Protein AF-N1V053-F1 (afdb_monomer_lite)

Sequence (163 aa):
MIRMLKQAFGSTLIEDLKIPFVTSAVDLHSGEEYVMDRGPVWEALAAAMSLPGMFPPIFHGDHLLVDGGVINNVPESLIRQKGADIILSVNVSPLRDEAIVRLLEDRKITGKSFFKNLWEDLKYPPILKIMGRAITLEGREITKLRKDKMDLFINLHIEEFSF

Radius of gyration: 19.36 Å; chains: 1; bounding box: 53×34×52 Å

InterPro domains:
  IPR002641 Patatin-like phospholipase domain [PF01734] (3-76)
  IPR002641 Patatin-like phospholipase domain [PS51635] (1-80)
  IPR016035 Acyl transferase/acyl hydrolase/lysophospholipase [SSF52151] (2-154)
  IPR050301 Neuropathy target esterase [PTHR14226] (3-102)

pLDDT: mean 81.92, std 16.34, range [47.03, 98.5]

Organism: NCBI:txid1085541

Foldseek 3Di:
DLVVLCVVQPFDWQVNDPDQDKAWWAFPVVRDIDIDRTGGPSLRVCQQDQAPPPHAFHDDPPTTTHHPLQPPLPPLVVVVVVPDPAAEAEDPQAPDDVVVVVVVVVVVVDDDDDPVCPVVVVVPCPPSNVSVVVSSVVSVVNCVVCVVVHPHYHYDNCVVPDD

Structure (mmCIF, N/CA/C/O backbone):
data_AF-N1V053-F1
#
_entry.id   AF-N1V053-F1
#
loop_
_atom_site.group_PDB
_atom_site.id
_atom_site.type_symbol
_atom_site.label_atom_id
_atom_site.label_alt_id
_atom_site.label_comp_id
_atom_site.label_asym_id
_atom_site.label_entity_id
_atom_site.label_seq_id
_atom_site.pdbx_PDB_ins_code
_atom_site.Cartn_x
_atom_site.Cartn_y
_atom_site.Cartn_z
_atom_site.occupancy
_atom_site.B_iso_or_equiv
_atom_site.auth_seq_id
_atom_site.auth_comp_id
_atom_site.auth_asym_id
_atom_site.auth_atom_id
_atom_site.pdbx_PDB_model_num
ATOM 1 N N . MET A 1 1 ? 14.224 -0.439 5.727 1.00 91.50 1 MET A N 1
ATOM 2 C CA . MET A 1 1 ? 12.753 -0.303 5.697 1.00 91.50 1 MET A CA 1
ATOM 3 C C . MET A 1 1 ? 12.123 -0.410 7.091 1.00 91.50 1 MET A C 1
ATOM 5 O O . MET A 1 1 ? 11.884 0.634 7.676 1.00 91.50 1 MET A O 1
ATOM 9 N N . ILE A 1 2 ? 11.928 -1.603 7.679 1.00 94.38 2 ILE A N 1
ATOM 10 C CA . ILE A 1 2 ? 11.146 -1.792 8.932 1.00 94.38 2 ILE A CA 1
ATOM 11 C C . ILE A 1 2 ? 11.590 -0.878 10.086 1.00 94.38 2 ILE A C 1
ATOM 13 O O . ILE A 1 2 ? 10.758 -0.253 10.733 1.00 94.38 2 ILE A O 1
ATOM 17 N N . ARG A 1 3 ? 12.902 -0.749 10.331 1.00 96.00 3 ARG A N 1
ATOM 18 C CA . ARG A 1 3 ? 13.427 0.150 11.377 1.00 96.00 3 ARG A CA 1
ATOM 19 C C . ARG A 1 3 ? 12.984 1.606 11.180 1.00 96.00 3 ARG A C 1
ATOM 21 O O . ARG A 1 3 ? 12.658 2.259 12.162 1.00 96.00 3 ARG A O 1
ATOM 28 N N . MET A 1 4 ? 12.965 2.095 9.939 1.00 96.62 4 MET A N 1
ATOM 29 C CA . MET A 1 4 ? 12.529 3.461 9.624 1.00 96.62 4 MET A CA 1
ATOM 30 C C . MET A 1 4 ? 11.027 3.624 9.856 1.00 96.62 4 MET A C 1
ATOM 32 O O . MET A 1 4 ? 10.621 4.594 10.481 1.00 96.62 4 MET A O 1
ATOM 36 N N . LEU A 1 5 ? 10.212 2.651 9.432 1.00 96.81 5 LEU A N 1
ATOM 37 C CA . LEU A 1 5 ? 8.765 2.672 9.670 1.00 96.81 5 LEU A CA 1
ATOM 38 C C . LEU A 1 5 ? 8.445 2.641 11.171 1.00 96.81 5 LEU A C 1
ATOM 40 O O . LEU A 1 5 ? 7.645 3.440 11.646 1.00 96.81 5 LEU A O 1
ATOM 44 N N . LYS A 1 6 ? 9.136 1.799 11.949 1.00 97.06 6 LYS A N 1
ATOM 45 C CA . LYS A 1 6 ? 9.004 1.776 13.415 1.00 97.06 6 LYS A CA 1
ATOM 46 C C . LYS A 1 6 ? 9.425 3.093 14.066 1.00 97.06 6 LYS A C 1
ATOM 48 O O . LYS A 1 6 ? 8.807 3.503 15.037 1.00 97.06 6 LYS A O 1
ATOM 53 N N . GLN A 1 7 ? 10.456 3.763 13.553 1.00 97.75 7 GLN A N 1
ATOM 54 C CA . GLN A 1 7 ? 10.853 5.085 14.050 1.00 97.75 7 GLN A CA 1
ATOM 55 C C . GLN A 1 7 ? 9.830 6.173 13.705 1.00 97.75 7 GLN A C 1
ATOM 57 O O . GLN A 1 7 ? 9.598 7.051 14.528 1.00 97.75 7 GLN A O 1
ATOM 62 N N . ALA A 1 8 ? 9.226 6.116 12.516 1.00 97.38 8 ALA A N 1
ATOM 63 C CA . ALA A 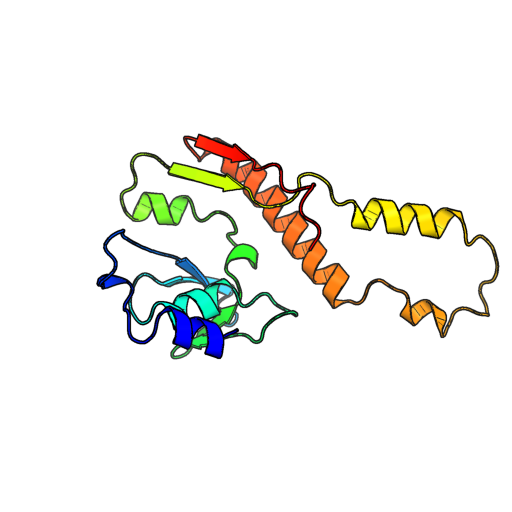1 8 ? 8.259 7.110 12.059 1.00 97.38 8 ALA A CA 1
ATOM 64 C C . ALA A 1 8 ? 6.886 6.965 12.734 1.00 97.38 8 ALA A C 1
ATOM 66 O O . ALA A 1 8 ? 6.277 7.968 13.092 1.00 97.38 8 ALA A O 1
ATOM 67 N N . PHE A 1 9 ? 6.410 5.729 12.915 1.00 96.69 9 PHE A N 1
ATOM 68 C CA . PHE A 1 9 ? 5.045 5.448 13.376 1.00 96.69 9 PHE A CA 1
ATOM 69 C C . PHE A 1 9 ? 4.971 4.834 14.780 1.00 96.69 9 PHE A C 1
ATOM 71 O O . PHE A 1 9 ? 3.895 4.787 15.364 1.00 96.69 9 PHE A O 1
ATOM 78 N N . GLY A 1 10 ? 6.085 4.369 15.354 1.00 95.69 10 GLY A N 1
ATOM 79 C CA . GLY A 1 10 ? 6.127 3.856 16.725 1.00 95.69 10 GLY A CA 1
ATOM 80 C C . GLY A 1 10 ? 5.076 2.778 16.999 1.00 95.69 10 GLY A C 1
ATOM 81 O O . GLY A 1 10 ? 5.035 1.749 16.325 1.00 95.69 10 GLY A O 1
ATOM 82 N N . SER A 1 11 ? 4.239 3.025 18.008 1.00 96.75 11 SER A N 1
ATOM 83 C CA . SER A 1 11 ? 3.121 2.167 18.415 1.00 96.75 11 SER A CA 1
ATOM 84 C C . SER A 1 11 ? 1.762 2.638 17.886 1.0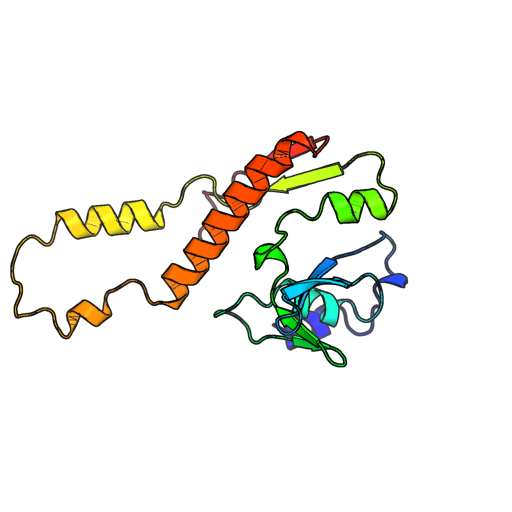0 96.75 11 SER A C 1
ATOM 86 O O . SER A 1 11 ? 0.741 2.176 18.384 1.00 96.75 11 SER A O 1
ATOM 88 N N . THR A 1 12 ? 1.724 3.581 16.939 1.00 98.31 12 THR A N 1
ATOM 89 C CA . THR A 1 12 ? 0.466 4.058 16.355 1.00 98.31 12 THR A CA 1
ATOM 90 C C . THR A 1 12 ? -0.255 2.915 15.650 1.00 98.31 12 THR A C 1
ATOM 92 O O . THR A 1 12 ? 0.339 2.200 14.833 1.00 98.31 12 THR A O 1
ATOM 95 N N . LEU A 1 13 ? -1.541 2.769 15.962 1.00 98.50 13 LEU A N 1
ATOM 96 C CA . LEU A 1 13 ? -2.429 1.799 15.339 1.00 98.50 13 LEU A CA 1
ATOM 97 C C . LEU A 1 13 ? -3.243 2.458 14.222 1.00 98.50 13 LEU A C 1
ATOM 99 O O . LEU A 1 13 ? -3.497 3.662 14.258 1.00 98.50 13 LEU A O 1
ATOM 103 N N . ILE A 1 14 ? -3.637 1.675 13.219 1.00 98.44 14 ILE A N 1
ATOM 104 C CA . ILE A 1 14 ? -4.432 2.151 12.081 1.00 98.44 14 ILE A CA 1
ATOM 105 C C . ILE A 1 14 ? -5.784 2.692 12.555 1.00 98.44 14 ILE A C 1
ATOM 107 O O . ILE A 1 14 ? -6.215 3.753 12.109 1.00 98.44 14 ILE A O 1
ATOM 111 N N . GLU A 1 15 ? -6.427 2.000 13.493 1.00 97.75 15 GLU A N 1
ATOM 112 C CA . GLU A 1 15 ? -7.717 2.385 14.068 1.00 97.75 15 GLU A CA 1
ATOM 113 C C . GLU A 1 15 ? -7.680 3.700 14.864 1.00 97.75 15 GLU A C 1
ATOM 115 O O . GLU A 1 15 ? -8.728 4.313 15.061 1.00 97.75 15 GLU A O 1
ATOM 120 N N . ASP A 1 16 ? -6.493 4.156 15.274 1.00 97.69 16 ASP A N 1
ATOM 121 C CA . ASP A 1 16 ? -6.299 5.408 16.013 1.00 97.69 16 ASP A CA 1
ATOM 122 C C . ASP A 1 16 ? -6.034 6.612 15.086 1.00 97.69 16 ASP A C 1
ATOM 124 O O . ASP A 1 16 ? -5.884 7.751 15.545 1.00 97.69 16 ASP A O 1
ATOM 128 N N . LEU A 1 17 ? -5.937 6.392 13.769 1.00 97.81 17 LEU A N 1
ATOM 129 C CA . LEU A 1 17 ? -5.669 7.458 12.809 1.00 97.81 17 LEU A CA 1
ATOM 130 C C . LEU A 1 17 ? -6.885 8.378 12.640 1.00 97.81 17 LEU A C 1
ATOM 132 O O . LEU A 1 17 ? -8.025 7.946 12.505 1.00 97.81 17 LEU A O 1
ATOM 136 N N . LYS A 1 18 ? -6.620 9.690 12.567 1.00 97.00 18 LYS A N 1
ATOM 137 C CA . LYS A 1 18 ? -7.660 10.715 12.345 1.00 97.00 18 LYS A CA 1
ATOM 138 C C . LYS A 1 18 ? -8.392 10.551 11.014 1.00 97.00 18 LYS A C 1
ATOM 140 O O . LYS A 1 18 ? -9.541 10.961 10.894 1.00 97.00 18 LYS A O 1
ATOM 145 N N . ILE A 1 19 ? -7.690 10.035 10.010 1.00 95.50 19 ILE A N 1
ATOM 146 C CA . ILE A 1 19 ? -8.229 9.746 8.685 1.00 95.50 19 ILE A CA 1
ATOM 147 C C . ILE A 1 19 ? -8.277 8.221 8.571 1.00 95.50 19 ILE A C 1
ATOM 149 O O . ILE A 1 19 ? -7.228 7.602 8.774 1.00 95.50 19 ILE A O 1
ATOM 153 N N . PRO A 1 20 ? -9.440 7.620 8.251 1.00 94.69 20 PRO A N 1
ATOM 154 C CA . PRO A 1 20 ? -9.536 6.186 8.023 1.00 94.69 20 PRO A CA 1
ATOM 155 C C . PRO A 1 20 ? -8.506 5.736 6.992 1.00 94.69 20 PRO A C 1
ATOM 157 O O . PRO A 1 20 ? -8.421 6.292 5.896 1.00 94.69 20 PRO A O 1
ATOM 160 N N . PHE A 1 21 ? -7.718 4.734 7.358 1.00 95.94 21 PHE A N 1
ATOM 161 C CA . PHE A 1 21 ? -6.648 4.209 6.529 1.00 95.94 21 PHE A CA 1
ATOM 162 C C . PHE A 1 21 ? -6.877 2.724 6.286 1.00 95.94 21 PHE A C 1
ATOM 164 O O . PHE A 1 21 ? -7.243 1.973 7.187 1.00 95.94 21 PHE A O 1
ATOM 171 N N . VAL A 1 22 ? -6.644 2.312 5.049 1.00 95.69 22 VAL A N 1
ATOM 172 C CA . VAL A 1 22 ? -6.620 0.915 4.648 1.00 95.69 22 VAL A CA 1
ATOM 173 C C . VAL A 1 22 ? -5.515 0.751 3.621 1.00 95.69 22 VAL A C 1
ATOM 175 O O . VAL A 1 22 ? -5.302 1.617 2.771 1.00 95.69 22 VAL A O 1
ATOM 178 N N . THR A 1 23 ? -4.808 -0.362 3.703 1.00 95.25 23 THR A N 1
ATOM 179 C CA . THR A 1 23 ? -3.849 -0.781 2.688 1.00 95.25 23 THR A CA 1
ATOM 180 C C . THR A 1 23 ? -4.032 -2.265 2.406 1.00 95.25 23 THR A C 1
ATOM 182 O O . THR A 1 23 ? -4.760 -2.952 3.128 1.00 95.25 23 THR A O 1
ATOM 185 N N . SER A 1 24 ? -3.414 -2.758 1.344 1.00 95.06 24 SER A N 1
ATOM 186 C CA . SER A 1 24 ? -3.435 -4.174 1.018 1.00 95.06 24 SER A CA 1
ATOM 187 C C . SER A 1 24 ? -2.056 -4.680 0.623 1.00 95.06 24 SER A C 1
ATOM 189 O O . SE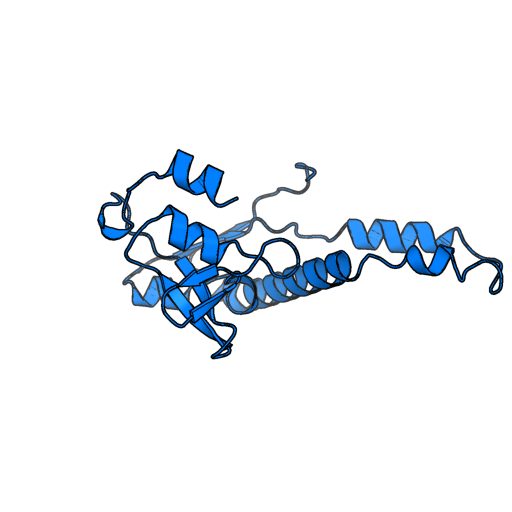R A 1 24 ? -1.180 -3.938 0.176 1.00 95.06 24 SER A O 1
ATOM 191 N N . ALA A 1 25 ? -1.882 -5.972 0.846 1.00 96.44 25 ALA A N 1
ATOM 192 C CA . ALA A 1 25 ? -0.741 -6.771 0.449 1.00 96.44 25 ALA A CA 1
ATOM 193 C C . ALA A 1 25 ? -1.250 -7.999 -0.322 1.00 96.44 25 ALA A C 1
ATOM 195 O O . ALA A 1 25 ? -2.457 -8.195 -0.475 1.00 96.44 25 ALA A O 1
ATOM 196 N N . VAL A 1 26 ? -0.339 -8.844 -0.787 1.00 96.31 26 VAL A N 1
ATOM 197 C CA . VAL A 1 26 ? -0.668 -10.146 -1.378 1.00 96.31 26 VAL A CA 1
ATOM 198 C C . VAL A 1 26 ? -0.104 -11.239 -0.502 1.00 96.31 26 VAL A C 1
ATOM 200 O O . VAL A 1 26 ? 1.092 -11.234 -0.215 1.00 96.31 26 VAL A O 1
ATOM 203 N N . ASP A 1 27 ? -0.944 -12.186 -0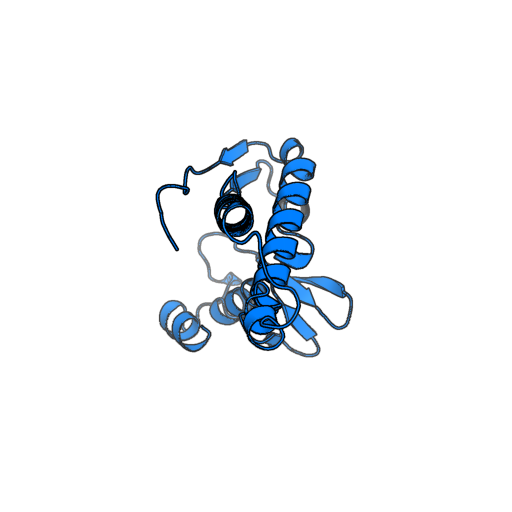.101 1.00 97.19 27 ASP A N 1
ATOM 204 C CA . ASP A 1 27 ? -0.478 -13.388 0.578 1.00 97.19 27 ASP A CA 1
ATOM 205 C C . ASP A 1 27 ? 0.047 -14.392 -0.449 1.00 97.19 27 ASP A C 1
ATOM 207 O O . ASP A 1 27 ? -0.699 -14.926 -1.265 1.00 97.19 27 ASP A O 1
ATOM 211 N N . LEU A 1 28 ? 1.349 -14.670 -0.406 1.00 95.62 28 LEU A N 1
ATOM 212 C CA . LEU A 1 28 ? 2.009 -15.597 -1.323 1.00 95.62 28 LEU A CA 1
ATOM 213 C C . LEU A 1 28 ? 1.545 -17.046 -1.163 1.00 95.62 28 LEU A C 1
ATOM 215 O O . LEU A 1 28 ? 1.759 -17.843 -2.075 1.00 95.62 28 LEU A O 1
ATOM 219 N N . HIS A 1 29 ? 0.955 -17.409 -0.023 1.00 93.50 29 HIS A N 1
ATOM 220 C CA . HIS A 1 29 ? 0.442 -18.760 0.174 1.00 93.50 29 HIS A CA 1
ATOM 221 C C . HIS A 1 29 ? -0.886 -18.975 -0.562 1.00 93.50 29 HIS A C 1
ATOM 223 O O . HIS A 1 29 ? -1.058 -19.984 -1.244 1.00 93.50 29 HIS A O 1
ATOM 229 N N . SER A 1 30 ? -1.822 -18.033 -0.432 1.00 95.31 30 SER A N 1
ATOM 230 C CA . SER A 1 30 ? -3.153 -18.122 -1.046 1.00 95.31 30 SER A CA 1
ATOM 231 C C . SER A 1 30 ? -3.224 -17.516 -2.451 1.00 95.31 30 SER A C 1
ATOM 233 O O . SER A 1 30 ? -4.055 -17.939 -3.248 1.00 95.31 30 SER A O 1
ATOM 235 N N . GLY A 1 31 ? -2.352 -16.556 -2.766 1.00 93.25 31 GLY A N 1
ATOM 236 C CA . GLY A 1 31 ? -2.416 -15.736 -3.978 1.00 93.25 31 GLY A CA 1
ATOM 237 C C . GLY A 1 31 ? -3.454 -14.611 -3.912 1.00 93.25 31 GLY A C 1
ATOM 238 O O . GLY A 1 31 ? -3.672 -13.933 -4.913 1.00 93.25 31 GLY A O 1
ATOM 239 N N . GLU A 1 32 ? -4.089 -14.409 -2.756 1.00 93.88 32 GLU A N 1
ATOM 240 C CA . GLU A 1 32 ? -5.213 -13.490 -2.580 1.00 93.88 32 GLU A CA 1
ATOM 241 C C . GLU A 1 32 ? -4.784 -12.145 -1.972 1.00 93.88 32 GLU A C 1
ATOM 243 O O . GLU A 1 32 ? -3.733 -12.015 -1.332 1.00 93.88 32 GLU A O 1
ATOM 248 N N . GLU A 1 33 ? -5.631 -11.128 -2.158 1.00 94.38 33 GLU A N 1
ATOM 249 C CA . GLU A 1 33 ? -5.454 -9.815 -1.533 1.00 94.38 33 GLU A CA 1
ATOM 250 C C . GLU A 1 33 ? -5.657 -9.909 -0.015 1.00 94.38 33 GLU A C 1
ATOM 252 O O . GLU A 1 33 ? -6.714 -10.317 0.470 1.00 94.38 33 GLU A O 1
ATOM 257 N N . TYR A 1 34 ? -4.652 -9.475 0.743 1.00 96.25 34 TYR A N 1
ATOM 258 C CA . TYR A 1 34 ? -4.710 -9.366 2.195 1.00 96.25 34 TYR A CA 1
ATOM 259 C C . TYR A 1 34 ? -4.930 -7.905 2.592 1.00 96.25 34 TYR A C 1
ATOM 261 O O . TYR A 1 34 ? -4.049 -7.058 2.431 1.00 96.25 34 TYR A O 1
ATOM 269 N N . VAL A 1 35 ? -6.120 -7.596 3.105 1.00 96.00 35 VAL A N 1
ATOM 270 C CA . VAL A 1 35 ? -6.517 -6.238 3.500 1.00 96.00 35 VAL A CA 1
ATOM 271 C C . VAL A 1 35 ? -6.084 -5.951 4.935 1.00 96.00 35 VAL A C 1
ATOM 273 O O . VAL A 1 35 ? -6.392 -6.710 5.850 1.00 96.00 35 VAL A O 1
ATOM 276 N N . MET A 1 36 ? -5.426 -4.812 5.140 1.00 96.62 36 MET A N 1
ATOM 277 C CA . MET A 1 36 ? -4.951 -4.348 6.441 1.00 96.62 36 MET A CA 1
ATOM 278 C C . MET A 1 36 ? -5.590 -3.000 6.781 1.00 96.62 36 MET A C 1
ATOM 280 O O . MET A 1 36 ? -5.258 -1.968 6.194 1.00 96.62 36 MET A O 1
ATOM 284 N N . ASP A 1 37 ? -6.514 -3.010 7.740 1.00 96.25 37 ASP A N 1
ATOM 285 C CA . ASP A 1 37 ? -7.240 -1.828 8.224 1.00 96.25 37 ASP A CA 1
ATOM 286 C C . ASP A 1 37 ? -7.195 -1.658 9.755 1.00 96.25 37 ASP A C 1
ATOM 288 O O . ASP A 1 37 ? -7.869 -0.784 10.301 1.00 96.25 37 ASP A O 1
ATOM 292 N N . ARG A 1 38 ? -6.411 -2.490 10.452 1.00 96.94 38 ARG A N 1
ATOM 293 C CA . ARG A 1 38 ? -6.207 -2.470 11.909 1.00 96.94 38 ARG A CA 1
ATOM 294 C C . ARG A 1 38 ? -4.797 -2.922 12.274 1.00 96.94 38 ARG A C 1
ATOM 296 O O . ARG A 1 38 ? -4.143 -3.619 11.498 1.00 96.94 38 ARG A O 1
ATOM 303 N N . GLY A 1 39 ? -4.359 -2.569 13.479 1.00 97.56 39 GLY A N 1
ATOM 304 C CA . GLY A 1 39 ? -3.053 -2.948 14.015 1.00 97.56 39 GLY A CA 1
ATOM 305 C C . GLY A 1 39 ? -1.957 -1.920 13.718 1.00 97.56 39 GLY A C 1
ATOM 306 O O . GLY A 1 39 ? -2.255 -0.788 13.335 1.00 97.56 39 GLY A O 1
ATOM 307 N N . PRO A 1 40 ? -0.673 -2.261 13.934 1.00 97.94 40 PRO A N 1
ATOM 308 C CA . PRO A 1 40 ? 0.412 -1.288 13.851 1.00 97.94 40 PRO A CA 1
ATOM 309 C C . PRO A 1 40 ? 0.610 -0.736 12.435 1.00 97.94 40 PRO A C 1
ATOM 311 O O . PRO A 1 40 ? 0.861 -1.483 11.489 1.00 97.94 40 PRO A O 1
ATOM 314 N N . VAL A 1 41 ? 0.608 0.594 12.295 1.00 98.19 41 VAL A N 1
ATOM 315 C CA . VAL A 1 41 ? 0.775 1.266 10.989 1.00 98.19 41 VAL A CA 1
ATOM 316 C C . VAL A 1 41 ? 2.083 0.859 10.306 1.00 98.19 41 VAL A C 1
ATOM 318 O O . VAL A 1 41 ? 2.112 0.603 9.103 1.00 98.19 41 VAL A O 1
ATOM 321 N N . TRP A 1 42 ? 3.176 0.760 11.071 1.00 97.62 42 TRP A N 1
ATOM 322 C CA . TRP A 1 42 ? 4.483 0.385 10.523 1.00 97.62 42 TRP A CA 1
ATOM 323 C C . TRP A 1 42 ? 4.482 -1.015 9.901 1.00 97.62 42 TRP A C 1
ATOM 325 O O . TRP A 1 42 ? 5.261 -1.264 8.985 1.00 97.62 42 TRP A O 1
ATOM 335 N N . GLU A 1 43 ? 3.653 -1.923 10.415 1.00 97.19 43 GLU A N 1
ATOM 336 C CA . GLU A 1 43 ? 3.588 -3.311 9.971 1.00 97.19 43 GLU A CA 1
ATOM 337 C C . GLU A 1 43 ? 2.789 -3.417 8.675 1.00 97.19 43 GLU A C 1
ATOM 339 O O . GLU A 1 43 ? 3.271 -4.009 7.711 1.00 97.19 43 GLU A O 1
ATOM 344 N N . ALA A 1 44 ? 1.638 -2.744 8.608 1.00 97.38 44 ALA A N 1
ATOM 345 C CA . ALA A 1 44 ? 0.832 -2.701 7.394 1.00 97.38 44 ALA A CA 1
ATOM 346 C C . ALA A 1 44 ? 1.566 -2.033 6.224 1.00 97.38 44 ALA A C 1
ATOM 348 O O . ALA A 1 44 ? 1.571 -2.559 5.115 1.00 97.38 44 ALA A O 1
ATOM 349 N N . LEU A 1 45 ? 2.268 -0.922 6.477 1.00 97.12 45 LEU A N 1
ATOM 350 C CA . LEU A 1 45 ? 3.104 -0.281 5.459 1.00 97.12 45 LEU A CA 1
ATOM 351 C C . LEU A 1 45 ? 4.288 -1.157 5.041 1.00 97.12 45 LEU A C 1
ATOM 353 O O . LEU A 1 45 ? 4.659 -1.162 3.872 1.00 97.12 45 LEU A O 1
ATOM 357 N N . ALA A 1 46 ? 4.891 -1.900 5.975 1.00 96.75 46 ALA A N 1
ATOM 358 C CA . ALA A 1 46 ? 5.972 -2.816 5.633 1.00 96.75 46 ALA A CA 1
ATOM 359 C C . ALA A 1 46 ? 5.482 -3.918 4.686 1.00 96.75 46 ALA A C 1
ATOM 361 O O . ALA A 1 46 ? 6.171 -4.205 3.715 1.00 96.75 46 ALA A O 1
ATOM 362 N N . ALA A 1 47 ? 4.307 -4.501 4.944 1.00 96.81 47 ALA A N 1
ATOM 363 C CA . ALA A 1 47 ? 3.725 -5.529 4.084 1.00 96.81 47 ALA A CA 1
ATOM 364 C C . ALA A 1 47 ? 3.351 -4.967 2.705 1.00 96.81 47 ALA A C 1
ATOM 366 O O . ALA A 1 47 ? 3.762 -5.514 1.683 1.00 96.81 47 ALA A O 1
ATOM 367 N N . ALA A 1 48 ? 2.653 -3.828 2.676 1.00 95.31 48 ALA A N 1
ATOM 368 C CA . ALA A 1 48 ? 2.185 -3.197 1.446 1.00 95.31 48 ALA A CA 1
ATOM 369 C C . ALA A 1 48 ? 3.314 -2.720 0.518 1.00 95.31 48 ALA A C 1
ATOM 371 O O . ALA A 1 48 ? 3.090 -2.621 -0.680 1.00 95.31 48 ALA A O 1
ATOM 372 N N . MET A 1 49 ? 4.511 -2.439 1.050 1.00 93.50 49 MET A N 1
ATOM 373 C CA . MET A 1 49 ? 5.675 -1.954 0.290 1.00 93.50 49 MET A CA 1
ATOM 374 C C . MET A 1 49 ? 6.752 -3.032 0.061 1.00 93.50 49 MET A C 1
ATOM 376 O O . MET A 1 49 ? 7.854 -2.722 -0.408 1.00 93.50 49 MET A O 1
ATOM 380 N N . SER A 1 50 ? 6.489 -4.293 0.428 1.00 94.56 50 SER A N 1
ATOM 381 C CA . SER A 1 50 ? 7.453 -5.396 0.314 1.00 94.56 50 SER A CA 1
ATOM 382 C C . SER A 1 50 ? 7.530 -5.943 -1.116 1.00 94.56 50 SER A C 1
ATOM 384 O O . SER A 1 50 ? 7.125 -7.071 -1.402 1.00 94.56 50 SER A O 1
ATOM 386 N N . LEU A 1 51 ? 8.042 -5.120 -2.036 1.00 89.88 51 LEU A N 1
ATOM 387 C CA . LEU A 1 51 ? 8.117 -5.447 -3.458 1.00 89.88 51 LEU A CA 1
ATOM 388 C C . LEU A 1 51 ? 9.047 -6.654 -3.711 1.00 89.88 51 LEU A C 1
ATOM 390 O O . LEU A 1 51 ? 10.227 -6.602 -3.324 1.00 89.88 51 LEU A O 1
ATOM 394 N N . PRO A 1 52 ? 8.570 -7.717 -4.395 1.00 87.31 52 PRO A N 1
ATOM 395 C CA . PRO A 1 52 ? 9.372 -8.903 -4.674 1.00 87.31 52 PRO A CA 1
ATOM 396 C C . PRO A 1 52 ? 10.698 -8.578 -5.368 1.00 87.31 52 PRO A C 1
ATOM 398 O O . PRO A 1 52 ? 10.752 -7.861 -6.366 1.00 87.31 52 PRO A O 1
ATOM 401 N N . GLY A 1 53 ? 11.789 -9.123 -4.830 1.00 82.31 53 GLY A N 1
ATOM 402 C CA . GLY A 1 53 ? 13.144 -8.902 -5.343 1.00 82.31 53 GLY A CA 1
ATOM 403 C C . GLY A 1 53 ? 13.825 -7.617 -4.854 1.00 82.31 53 GLY A C 1
ATOM 404 O O . GLY A 1 53 ? 15.039 -7.500 -5.013 1.00 82.31 53 GLY A O 1
ATOM 405 N N . MET A 1 54 ? 13.095 -6.690 -4.221 1.00 84.06 54 MET A N 1
ATOM 406 C CA . MET A 1 54 ? 13.665 -5.492 -3.587 1.00 84.06 54 MET A CA 1
ATOM 407 C C . MET A 1 54 ? 13.659 -5.567 -2.061 1.00 84.06 54 MET A C 1
ATOM 409 O O . MET A 1 54 ? 14.652 -5.216 -1.421 1.00 84.06 54 MET A O 1
ATOM 413 N N . PHE A 1 55 ? 12.561 -6.040 -1.476 1.00 89.12 55 PHE A N 1
ATOM 414 C CA . PHE A 1 55 ? 12.404 -6.171 -0.032 1.00 89.12 55 PHE A CA 1
ATOM 415 C C . PHE A 1 55 ? 11.974 -7.596 0.335 1.00 89.12 55 PHE A C 1
ATOM 417 O O . PHE A 1 55 ? 11.338 -8.274 -0.474 1.00 89.12 55 PHE A O 1
ATOM 424 N N . PRO A 1 56 ? 12.344 -8.089 1.532 1.00 91.81 56 PRO A N 1
ATOM 425 C CA . PRO A 1 56 ? 11.877 -9.389 1.992 1.00 91.81 56 PRO A CA 1
ATOM 426 C C . PRO A 1 56 ? 10.354 -9.367 2.215 1.00 91.81 56 PRO A C 1
ATOM 428 O O . PRO A 1 56 ? 9.819 -8.321 2.603 1.00 91.81 56 PRO A O 1
ATOM 431 N N . PRO A 1 57 ? 9.660 -10.502 2.024 1.00 94.44 57 PRO A N 1
ATOM 432 C CA . PRO A 1 57 ? 8.256 -10.618 2.400 1.00 94.44 57 PRO A CA 1
ATOM 433 C C . PRO A 1 57 ? 8.074 -10.425 3.913 1.00 94.44 57 PRO A C 1
ATOM 435 O O . PRO A 1 57 ? 9.001 -10.649 4.701 1.00 94.44 57 PRO A O 1
ATOM 438 N N . ILE A 1 58 ? 6.876 -10.011 4.321 1.00 96.56 58 ILE A N 1
ATOM 439 C CA . ILE A 1 58 ? 6.505 -9.805 5.723 1.00 96.56 58 ILE A CA 1
ATOM 440 C C . ILE A 1 58 ? 5.684 -10.990 6.214 1.00 96.56 58 ILE A C 1
ATOM 442 O O . ILE A 1 58 ? 4.660 -11.329 5.633 1.00 96.56 58 ILE A O 1
ATOM 446 N N . PHE A 1 59 ? 6.119 -11.599 7.313 1.00 95.94 59 PHE A N 1
ATOM 447 C CA . PHE A 1 59 ? 5.295 -12.556 8.043 1.00 95.94 59 PHE A CA 1
ATOM 448 C C . PHE A 1 59 ? 4.288 -11.804 8.906 1.00 95.94 59 PHE A C 1
ATOM 450 O O . PHE A 1 59 ? 4.684 -10.939 9.689 1.00 95.94 59 PHE A O 1
ATOM 457 N N . HIS A 1 60 ? 3.014 -12.159 8.784 1.00 94.75 60 HIS A N 1
ATOM 458 C CA . HIS A 1 60 ? 1.942 -11.610 9.605 1.00 94.75 60 HIS A CA 1
ATOM 459 C C . HIS A 1 60 ? 0.954 -12.725 9.960 1.00 94.75 60 HIS A C 1
ATOM 461 O O . HIS A 1 60 ? 0.200 -13.193 9.109 1.00 94.75 60 HIS A O 1
ATOM 467 N N . GLY A 1 61 ? 0.995 -13.193 11.212 1.00 91.06 61 GLY A N 1
ATOM 468 C CA . GLY A 1 61 ? 0.302 -14.423 11.604 1.00 91.06 61 GLY A CA 1
ATOM 469 C C . GLY A 1 61 ? 0.796 -15.616 10.781 1.00 91.06 61 GLY A C 1
ATOM 470 O O . GLY A 1 61 ? 2.001 -15.859 10.716 1.00 91.06 61 GLY A O 1
ATOM 471 N N . ASP A 1 62 ? -0.134 -16.307 10.121 1.00 94.19 62 ASP A N 1
ATOM 472 C CA . ASP A 1 62 ? 0.141 -17.450 9.239 1.00 94.19 62 ASP A CA 1
ATOM 473 C C . ASP A 1 62 ? 0.333 -17.048 7.761 1.00 94.19 62 ASP A C 1
ATOM 475 O O . ASP A 1 62 ? 0.429 -17.910 6.888 1.00 94.19 62 ASP A O 1
ATOM 479 N N . HIS A 1 63 ? 0.399 -15.745 7.465 1.00 97.06 63 HIS A N 1
ATOM 480 C CA . HIS A 1 63 ? 0.508 -15.223 6.102 1.00 97.06 63 HIS A CA 1
ATOM 481 C C . HIS A 1 63 ? 1.932 -14.790 5.754 1.00 97.06 63 HIS A C 1
ATOM 483 O O . HIS A 1 63 ? 2.674 -14.269 6.598 1.00 97.06 63 HIS A O 1
ATOM 489 N N . LEU A 1 64 ? 2.287 -14.951 4.477 1.00 97.31 64 LEU A N 1
ATOM 490 C CA . LEU A 1 64 ? 3.546 -14.473 3.910 1.00 97.31 64 LEU A CA 1
ATOM 491 C C . LEU A 1 64 ? 3.255 -13.386 2.874 1.00 97.31 64 LEU A C 1
ATOM 493 O O . LEU A 1 64 ? 2.917 -13.681 1.732 1.00 97.31 64 LEU A O 1
ATOM 497 N N . LEU A 1 65 ? 3.392 -12.128 3.280 1.00 97.75 65 LEU A N 1
ATOM 498 C CA . LEU A 1 65 ? 2.885 -10.976 2.543 1.00 97.75 65 LEU A CA 1
ATOM 499 C C . LEU A 1 65 ? 3.953 -10.297 1.674 1.00 97.75 65 LEU A C 1
ATOM 501 O O . LEU A 1 65 ? 5.093 -10.099 2.106 1.00 97.75 65 LEU A O 1
ATOM 505 N N . VAL A 1 66 ? 3.561 -9.879 0.471 1.00 96.38 66 VAL A N 1
ATOM 506 C CA . VAL A 1 66 ? 4.324 -8.993 -0.429 1.00 96.38 66 VAL A CA 1
ATOM 507 C C . VAL A 1 66 ? 3.475 -7.806 -0.885 1.00 96.38 66 VAL A C 1
ATOM 509 O O . VAL A 1 66 ? 2.281 -7.748 -0.610 1.00 96.38 66 VAL A O 1
ATOM 512 N N . ASP A 1 67 ? 4.097 -6.868 -1.595 1.00 94.50 67 ASP A N 1
ATOM 513 C CA . ASP A 1 67 ? 3.461 -5.656 -2.124 1.00 94.50 67 ASP A CA 1
ATOM 514 C C . ASP A 1 67 ? 2.141 -5.930 -2.874 1.00 94.50 67 ASP A C 1
ATOM 516 O O . ASP A 1 67 ? 2.076 -6.782 -3.764 1.00 94.50 67 ASP A O 1
ATOM 520 N N . GLY A 1 68 ? 1.091 -5.182 -2.513 1.00 91.00 68 GLY A N 1
ATOM 521 C CA . GLY A 1 68 ? -0.258 -5.297 -3.083 1.00 91.00 68 GLY A CA 1
ATOM 522 C C . GLY A 1 68 ? -0.331 -4.961 -4.576 1.00 91.00 68 GLY A C 1
ATOM 523 O O . GLY A 1 68 ? -1.188 -5.478 -5.296 1.00 91.00 68 GLY A O 1
ATOM 524 N N . GLY A 1 69 ? 0.603 -4.148 -5.071 1.00 87.06 69 GLY A N 1
ATOM 525 C CA . GLY A 1 69 ? 0.713 -3.728 -6.464 1.00 87.06 69 GLY A CA 1
ATOM 526 C C . GLY A 1 69 ? 0.972 -4.865 -7.447 1.00 87.06 69 GLY A C 1
ATOM 527 O O . GLY A 1 69 ? 0.719 -4.692 -8.638 1.00 87.06 69 GLY A O 1
ATOM 528 N N . VAL A 1 70 ? 1.390 -6.036 -6.954 1.00 84.69 70 VAL A N 1
ATOM 529 C CA . VAL A 1 70 ? 1.549 -7.254 -7.760 1.00 84.69 70 VAL A CA 1
ATOM 530 C C . VAL A 1 70 ? 0.210 -7.742 -8.329 1.00 84.69 70 VAL A C 1
ATOM 532 O O . VAL A 1 70 ? 0.194 -8.258 -9.438 1.00 84.69 70 VAL A O 1
ATOM 535 N N . ILE A 1 71 ? -0.911 -7.558 -7.618 1.00 84.31 71 ILE A N 1
ATOM 536 C CA . ILE A 1 71 ? -2.247 -7.979 -8.097 1.00 84.31 71 ILE A CA 1
ATOM 537 C C . ILE A 1 71 ? -3.246 -6.819 -8.196 1.00 84.31 71 ILE A C 1
ATOM 539 O O . ILE A 1 71 ? -4.150 -6.833 -9.034 1.00 84.31 71 ILE A O 1
ATOM 543 N N . ASN A 1 72 ? -3.118 -5.808 -7.332 1.00 83.19 72 ASN A N 1
ATOM 544 C CA . ASN A 1 72 ? -4.105 -4.748 -7.170 1.00 83.19 72 ASN A CA 1
ATOM 545 C C . ASN A 1 72 ? -3.449 -3.395 -6.866 1.00 83.19 72 ASN A C 1
A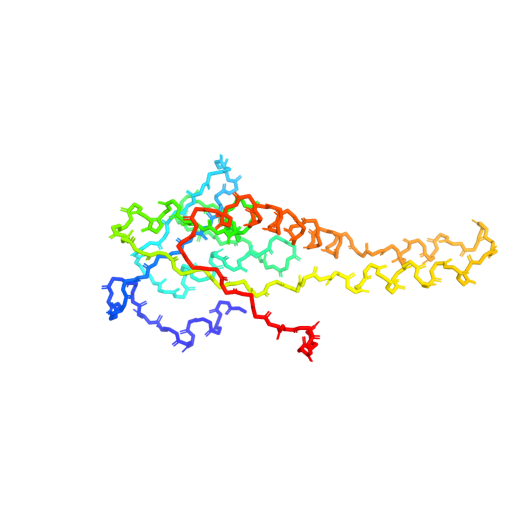TOM 547 O O . ASN A 1 72 ? -3.618 -2.812 -5.800 1.00 83.19 72 ASN A O 1
ATOM 551 N N . ASN A 1 73 ? -2.738 -2.852 -7.856 1.00 81.69 73 ASN A N 1
ATOM 552 C CA . ASN A 1 73 ? -2.060 -1.554 -7.750 1.00 81.69 73 ASN A CA 1
ATOM 553 C C . ASN A 1 73 ? -3.004 -0.350 -7.538 1.00 81.69 73 ASN A C 1
ATOM 555 O O . ASN A 1 73 ? -2.559 0.728 -7.156 1.00 81.69 73 ASN A O 1
ATOM 559 N N . VAL A 1 74 ? -4.309 -0.512 -7.793 1.00 84.12 74 VAL A N 1
ATOM 560 C CA . VAL A 1 74 ? -5.330 0.516 -7.534 1.00 84.12 74 VAL A CA 1
ATOM 561 C C . VAL A 1 74 ? -6.553 -0.143 -6.881 1.00 84.12 74 VAL A C 1
ATOM 563 O O . VAL A 1 74 ? -7.456 -0.607 -7.598 1.00 84.12 74 VAL A O 1
ATOM 566 N N . PRO A 1 75 ? -6.614 -0.186 -5.536 1.00 85.94 75 PRO A N 1
ATOM 567 C CA . PRO A 1 75 ? -7.614 -0.947 -4.791 1.00 85.94 75 PRO A CA 1
ATOM 568 C C . PRO A 1 75 ? -8.967 -0.218 -4.690 1.00 85.94 75 PRO A C 1
ATOM 570 O O . PRO A 1 75 ? -9.550 -0.083 -3.622 1.00 85.94 75 PRO A O 1
ATOM 573 N N . GLU A 1 76 ? -9.505 0.253 -5.814 1.00 89.69 76 GLU A N 1
ATOM 574 C CA . GLU A 1 76 ? -10.772 1.002 -5.874 1.00 89.69 76 GLU A CA 1
ATOM 575 C C . GLU A 1 76 ? -11.947 0.259 -5.252 1.00 89.69 76 GLU A C 1
ATOM 577 O O . GLU A 1 76 ? -12.664 0.830 -4.433 1.00 89.69 76 GLU A O 1
ATOM 582 N N . SER A 1 77 ? -12.097 -1.026 -5.565 1.00 88.88 77 SER A N 1
ATOM 583 C CA . SER A 1 77 ? -13.166 -1.858 -5.019 1.00 88.88 77 SER A CA 1
ATOM 584 C C . SER A 1 77 ? -13.116 -1.934 -3.495 1.00 88.88 77 SER A C 1
ATOM 586 O O . SER A 1 77 ? -14.158 -1.898 -2.846 1.00 88.88 77 SER A O 1
ATOM 588 N N . LEU A 1 78 ? -11.914 -1.994 -2.917 1.00 91.19 78 LEU A N 1
ATOM 589 C CA . LEU A 1 78 ? -11.713 -1.983 -1.471 1.00 91.19 78 LEU A CA 1
ATOM 590 C C . LEU A 1 78 ? -12.142 -0.638 -0.874 1.00 91.19 78 LEU A C 1
ATOM 592 O O . LEU A 1 78 ? -12.879 -0.609 0.108 1.00 91.19 78 LEU A O 1
ATOM 596 N N . ILE A 1 79 ? -11.744 0.475 -1.495 1.00 92.38 79 ILE A N 1
ATOM 597 C CA . ILE A 1 79 ? -12.125 1.819 -1.041 1.00 92.38 79 ILE A CA 1
ATOM 598 C C . ILE A 1 79 ? -13.646 2.031 -1.136 1.00 92.38 79 ILE A C 1
ATOM 600 O O . ILE A 1 79 ? -14.251 2.534 -0.187 1.00 92.38 79 ILE A O 1
ATOM 604 N N . ARG A 1 80 ? -14.299 1.572 -2.215 1.00 92.06 80 ARG A N 1
ATOM 605 C CA . ARG A 1 80 ? -15.770 1.568 -2.330 1.00 92.06 80 ARG A CA 1
ATOM 606 C C . ARG A 1 80 ? -16.428 0.757 -1.223 1.00 92.06 80 ARG A C 1
ATOM 608 O O . ARG A 1 80 ? -17.367 1.237 -0.597 1.00 92.06 80 ARG A O 1
ATOM 615 N N . GLN A 1 81 ? -15.930 -0.449 -0.948 1.00 92.12 81 GLN A N 1
ATOM 616 C CA . GLN A 1 81 ? -16.460 -1.307 0.117 1.00 92.12 81 GLN A CA 1
ATOM 617 C C . GLN A 1 81 ? -16.319 -0.679 1.510 1.00 92.12 81 GLN A C 1
ATOM 619 O O . GLN A 1 81 ? -17.138 -0.951 2.385 1.00 92.12 81 GLN A O 1
ATOM 624 N N . LYS A 1 82 ? -15.326 0.195 1.718 1.00 91.56 82 LYS A N 1
ATOM 625 C CA . LYS A 1 82 ? -15.178 0.995 2.946 1.00 91.56 82 LYS A CA 1
ATOM 626 C C . LYS A 1 82 ? -16.141 2.191 3.027 1.00 91.56 82 LYS A C 1
ATOM 628 O O . LYS A 1 82 ? -16.105 2.913 4.019 1.00 91.56 82 LYS A O 1
ATOM 633 N N . GLY A 1 83 ? -17.020 2.372 2.039 1.00 92.62 83 GLY A N 1
ATOM 634 C CA . GLY A 1 83 ? -18.097 3.364 2.055 1.00 92.62 83 GLY A CA 1
ATOM 635 C C . GLY A 1 83 ? -17.767 4.679 1.351 1.00 92.62 83 GLY A C 1
ATOM 636 O O . GLY A 1 83 ? -18.415 5.682 1.624 1.00 92.62 83 GLY A O 1
ATOM 637 N N . ALA A 1 84 ? -16.758 4.709 0.476 1.00 93.69 84 ALA A N 1
ATOM 638 C CA . ALA A 1 84 ? -16.430 5.919 -0.272 1.00 93.69 84 ALA A CA 1
ATOM 639 C C . ALA A 1 84 ? -17.432 6.190 -1.413 1.00 93.69 84 ALA A C 1
ATOM 641 O O . ALA A 1 84 ? -17.536 5.408 -2.365 1.00 93.69 84 ALA A O 1
ATOM 642 N N . ASP A 1 85 ? -18.094 7.348 -1.364 1.00 93.88 85 ASP A N 1
ATOM 643 C CA . ASP A 1 85 ? -18.966 7.843 -2.441 1.00 93.88 85 ASP A CA 1
ATOM 644 C C . ASP A 1 85 ? -18.181 8.423 -3.624 1.00 93.88 85 ASP A C 1
ATOM 646 O O . ASP A 1 85 ? -18.638 8.362 -4.764 1.00 93.88 85 ASP A O 1
ATOM 650 N N . ILE A 1 86 ? -16.985 8.962 -3.366 1.00 94.38 86 ILE A N 1
ATOM 651 C CA . ILE A 1 86 ? -16.105 9.563 -4.373 1.00 94.38 86 ILE A CA 1
ATOM 652 C C . ILE A 1 86 ? -14.687 9.023 -4.185 1.00 94.38 86 ILE A C 1
ATOM 654 O O . ILE A 1 86 ? -14.151 9.046 -3.076 1.00 94.38 86 ILE A O 1
ATOM 658 N N . ILE A 1 87 ? -14.066 8.573 -5.274 1.00 93.81 87 ILE A N 1
ATOM 659 C CA . ILE A 1 87 ? -12.702 8.047 -5.307 1.00 93.81 87 ILE A CA 1
ATOM 660 C C . ILE A 1 87 ? -11.805 8.943 -6.156 1.00 93.81 87 ILE A C 1
ATOM 662 O O . ILE A 1 87 ? -11.983 9.094 -7.367 1.00 93.81 87 ILE A O 1
ATOM 666 N N . LEU A 1 88 ? -10.788 9.489 -5.488 1.00 93.56 88 LEU A N 1
ATOM 667 C CA . LEU A 1 88 ? -9.668 10.195 -6.092 1.00 93.56 88 LEU A CA 1
ATOM 668 C C . LEU A 1 88 ? -8.450 9.272 -6.154 1.00 93.56 88 LEU A C 1
ATOM 670 O O . LEU A 1 88 ? -7.894 8.904 -5.121 1.00 93.56 88 LEU A O 1
ATOM 674 N N . SER A 1 89 ? -8.005 8.948 -7.363 1.00 91.62 89 SER A N 1
ATOM 675 C CA . SER A 1 89 ? -6.786 8.175 -7.600 1.00 91.62 89 SER A CA 1
ATOM 676 C C . SER A 1 89 ? -5.644 9.086 -8.042 1.00 91.62 89 SER A C 1
ATOM 678 O O . SER A 1 89 ? -5.825 9.951 -8.902 1.00 91.62 89 SER A O 1
ATOM 680 N N . VAL A 1 90 ? -4.450 8.858 -7.496 1.00 91.00 90 VAL A N 1
ATOM 681 C CA . VAL A 1 90 ? -3.229 9.598 -7.840 1.00 91.00 90 VAL A CA 1
ATOM 682 C C . VAL A 1 90 ? -2.209 8.628 -8.422 1.00 91.00 90 VAL A C 1
ATOM 684 O O . VAL A 1 90 ? -1.714 7.742 -7.732 1.00 91.00 90 VAL A O 1
ATOM 687 N N . ASN A 1 91 ? -1.889 8.798 -9.701 1.00 86.12 91 ASN A N 1
ATOM 688 C CA . ASN A 1 91 ? -0.854 8.029 -10.372 1.00 86.12 91 ASN A CA 1
ATOM 689 C C . ASN A 1 91 ? 0.510 8.715 -10.223 1.00 86.12 91 ASN A C 1
ATOM 691 O O . ASN A 1 91 ? 0.701 9.843 -10.683 1.00 86.12 91 ASN A O 1
ATOM 695 N N . VAL A 1 92 ? 1.446 7.979 -9.624 1.00 85.75 92 VAL A N 1
ATOM 696 C CA . VAL A 1 92 ? 2.867 8.327 -9.454 1.00 85.75 92 VAL A CA 1
ATOM 697 C C . VAL A 1 92 ? 3.782 7.328 -10.167 1.00 85.75 92 VAL A C 1
ATOM 699 O O . VAL A 1 92 ? 4.914 7.103 -9.759 1.00 85.75 92 VAL A O 1
ATOM 702 N N . SER A 1 93 ? 3.292 6.679 -11.222 1.00 77.56 93 SER A N 1
ATOM 703 C CA . SER A 1 93 ? 4.132 5.904 -12.134 1.00 77.56 93 SER A CA 1
ATOM 704 C C . SER A 1 93 ? 4.455 6.750 -13.366 1.00 77.56 93 SER A C 1
ATOM 706 O O . SER A 1 93 ? 3.529 7.342 -13.932 1.00 77.56 93 SER A O 1
ATOM 708 N N . PRO A 1 94 ? 5.720 6.783 -13.837 1.00 69.44 94 PRO A N 1
ATOM 709 C CA . PRO A 1 94 ? 6.075 7.560 -15.022 1.00 69.44 94 PRO A CA 1
ATOM 710 C C . PRO A 1 94 ? 5.250 7.087 -16.224 1.00 69.44 94 PRO A C 1
ATOM 712 O O . PRO A 1 94 ? 4.910 5.905 -16.300 1.00 69.44 94 PRO A O 1
ATOM 715 N N . LEU A 1 95 ? 4.912 7.964 -17.172 1.00 63.09 95 LEU A N 1
ATOM 716 C CA . LEU A 1 95 ? 4.088 7.571 -18.328 1.00 63.09 95 LEU A CA 1
ATOM 717 C C . LEU A 1 95 ? 4.898 6.862 -19.430 1.00 63.09 95 LEU A C 1
ATOM 719 O O . LEU A 1 95 ? 4.338 6.123 -20.243 1.00 63.09 95 LEU A O 1
ATOM 723 N N . ARG A 1 96 ? 6.225 7.048 -19.444 1.00 61.84 96 ARG A N 1
ATOM 724 C CA . ARG A 1 96 ? 7.176 6.399 -20.363 1.00 61.84 96 ARG A CA 1
ATOM 725 C C . ARG A 1 96 ? 8.290 5.697 -19.589 1.00 61.84 96 ARG A C 1
ATOM 727 O O . ARG A 1 96 ? 8.729 6.168 -18.549 1.00 61.84 96 ARG A O 1
ATOM 734 N N . ASP A 1 97 ? 8.742 4.551 -20.097 1.00 61.34 97 ASP A N 1
ATOM 735 C CA . ASP A 1 97 ? 9.925 3.849 -19.581 1.00 61.34 97 ASP A CA 1
ATOM 736 C C . ASP A 1 97 ? 11.162 4.269 -20.393 1.00 61.34 97 ASP A C 1
ATOM 738 O O . ASP A 1 97 ? 11.520 3.641 -21.394 1.00 61.34 97 ASP A O 1
ATOM 742 N N . GLU A 1 98 ? 11.814 5.361 -19.984 1.00 58.25 98 GLU A N 1
ATOM 743 C CA . GLU A 1 98 ? 13.055 5.829 -20.622 1.00 58.25 98 GLU A CA 1
ATOM 744 C C . GLU A 1 98 ? 14.198 4.815 -20.515 1.00 58.25 98 GLU A C 1
ATOM 746 O O . GLU A 1 98 ? 15.133 4.815 -21.316 1.00 58.25 98 GLU A O 1
ATOM 751 N N . ALA A 1 99 ? 14.140 3.910 -19.541 1.00 55.62 99 ALA A N 1
ATOM 752 C CA . ALA A 1 99 ? 15.212 2.968 -19.310 1.00 55.62 99 ALA A CA 1
ATOM 753 C C . ALA A 1 99 ? 15.212 1.826 -20.350 1.00 55.62 99 ALA A C 1
ATOM 755 O O . ALA A 1 99 ? 16.233 1.151 -20.495 1.00 55.62 99 ALA A O 1
ATOM 756 N N . ILE A 1 100 ? 14.108 1.585 -21.072 1.00 55.22 100 ILE A N 1
ATOM 757 C CA . ILE A 1 100 ? 14.082 0.746 -22.287 1.00 55.22 100 ILE A CA 1
ATOM 758 C C . ILE A 1 100 ? 14.625 1.515 -23.492 1.00 55.22 100 ILE A C 1
ATOM 760 O O . ILE A 1 100 ? 15.392 0.942 -24.264 1.00 55.22 100 ILE A O 1
ATOM 764 N N . VAL A 1 101 ? 14.289 2.804 -23.624 1.00 57.75 101 VAL A N 1
ATOM 765 C CA . VAL A 1 101 ? 14.811 3.671 -24.695 1.00 57.75 101 VAL A CA 1
ATOM 766 C C . VAL A 1 101 ? 16.341 3.666 -24.671 1.00 57.75 101 VAL A C 1
ATOM 768 O O . VAL A 1 101 ? 16.954 3.314 -25.674 1.00 57.75 101 VAL A O 1
ATOM 771 N N . ARG A 1 102 ? 16.949 3.869 -23.494 1.00 57.88 102 ARG A N 1
ATOM 772 C CA . ARG A 1 102 ? 18.413 3.836 -23.319 1.00 57.88 102 ARG A CA 1
ATOM 773 C C . ARG A 1 102 ? 19.043 2.474 -23.644 1.00 57.88 102 ARG A C 1
ATOM 775 O O . ARG A 1 102 ? 20.070 2.414 -24.305 1.00 57.88 102 ARG A O 1
ATOM 782 N N . LEU A 1 103 ? 18.413 1.363 -23.244 1.00 58.91 103 LEU A N 1
ATOM 783 C CA . LEU A 1 103 ? 18.916 0.012 -23.556 1.00 58.91 103 LEU A CA 1
ATOM 784 C C . LEU A 1 103 ? 18.839 -0.321 -25.055 1.00 58.91 103 LEU A C 1
ATOM 786 O O . LEU A 1 103 ? 19.706 -1.015 -25.585 1.00 58.91 103 LEU A O 1
ATOM 790 N N . LEU A 1 104 ? 17.788 0.137 -25.739 1.00 58.53 104 LEU A N 1
ATOM 791 C CA . LEU A 1 104 ? 17.635 -0.037 -27.185 1.00 58.53 104 LEU A CA 1
ATOM 792 C C . LEU A 1 104 ? 18.597 0.867 -27.971 1.00 58.53 104 LEU A C 1
ATOM 794 O O . LEU A 1 104 ? 19.080 0.457 -29.028 1.00 58.53 104 LEU A O 1
ATOM 798 N N . GLU A 1 105 ? 18.885 2.066 -27.460 1.00 59.78 105 GLU A N 1
ATOM 799 C CA . GLU A 1 105 ? 19.890 2.987 -28.001 1.00 59.78 105 GLU A CA 1
ATOM 800 C C . GLU A 1 105 ? 21.308 2.415 -27.877 1.00 59.78 105 GLU A C 1
ATOM 802 O O . GLU A 1 105 ? 22.004 2.328 -28.891 1.00 59.78 105 GLU A O 1
ATOM 807 N N . ASP A 1 106 ? 21.692 1.909 -26.700 1.00 56.19 106 ASP A N 1
ATOM 808 C CA . ASP A 1 106 ? 22.997 1.268 -26.470 1.00 56.19 106 ASP A CA 1
ATOM 809 C C . ASP A 1 106 ? 23.225 0.074 -27.414 1.00 56.19 106 ASP A C 1
ATOM 811 O O . ASP A 1 106 ? 24.314 -0.113 -27.966 1.00 56.19 106 ASP A O 1
ATOM 815 N N . ARG A 1 107 ? 22.178 -0.719 -27.686 1.00 52.25 107 ARG A N 1
ATOM 816 C CA . ARG A 1 107 ? 22.267 -1.903 -28.556 1.00 52.25 107 ARG A CA 1
ATOM 817 C C . ARG A 1 107 ? 22.524 -1.566 -30.028 1.00 52.25 107 ARG A C 1
ATOM 819 O O . ARG A 1 107 ? 23.121 -2.378 -30.734 1.00 52.25 107 ARG A O 1
ATOM 826 N N . LYS A 1 108 ? 22.111 -0.390 -30.517 1.00 51.47 108 LYS A N 1
ATOM 827 C CA . LYS A 1 108 ? 22.395 0.027 -31.906 1.00 51.47 108 LYS A CA 1
ATOM 828 C C . LYS A 1 108 ? 23.886 0.299 -32.148 1.00 51.47 108 LYS A C 1
ATOM 830 O O . LYS A 1 108 ? 24.307 0.325 -33.301 1.00 51.47 108 LYS A O 1
ATOM 835 N N . ILE A 1 109 ? 24.683 0.457 -31.088 1.00 52.50 109 ILE A N 1
ATOM 836 C CA . ILE A 1 109 ? 26.108 0.807 -31.165 1.00 52.50 109 ILE A CA 1
ATOM 837 C C . ILE A 1 109 ? 27.007 -0.450 -31.212 1.00 52.50 109 ILE A C 1
ATOM 839 O O . ILE A 1 109 ? 28.101 -0.410 -31.776 1.00 52.50 109 ILE A O 1
ATOM 843 N N . THR A 1 110 ? 26.564 -1.606 -30.703 1.00 50.22 110 THR A N 1
ATOM 844 C CA . THR A 1 110 ? 27.420 -2.800 -30.523 1.00 50.22 110 THR A CA 1
ATOM 845 C C . THR A 1 110 ? 27.196 -3.873 -31.602 1.00 50.22 110 THR A C 1
ATOM 847 O O . THR A 1 110 ? 26.614 -4.928 -31.370 1.00 50.22 110 THR A O 1
ATOM 850 N N . GLY A 1 111 ? 27.659 -3.600 -32.825 1.00 52.16 111 GLY A N 1
ATOM 851 C CA . GLY A 1 111 ? 27.416 -4.437 -34.010 1.00 52.16 111 GLY A CA 1
ATOM 852 C C . GLY A 1 111 ? 28.406 -5.573 -34.326 1.00 52.16 111 GLY A C 1
ATOM 853 O O . GLY A 1 111 ? 28.298 -6.128 -35.417 1.00 52.16 111 GLY A O 1
ATOM 854 N N . LYS A 1 112 ? 29.388 -5.946 -33.485 1.00 47.25 112 LYS A N 1
ATOM 855 C CA . LYS A 1 112 ? 30.345 -7.029 -33.833 1.00 47.25 112 LYS A CA 1
ATOM 856 C C . LYS A 1 112 ? 30.849 -7.854 -32.637 1.00 47.25 112 LYS A C 1
ATOM 858 O O . LYS A 1 112 ? 31.381 -7.295 -31.688 1.00 47.25 112 LYS A O 1
ATOM 863 N N . SER A 1 113 ? 30.836 -9.182 -32.833 1.00 48.66 113 SER A N 1
ATOM 864 C CA . SER A 1 113 ? 31.588 -10.261 -32.149 1.00 48.66 113 SER A CA 1
ATOM 865 C C . SER A 1 113 ? 30.782 -11.150 -31.192 1.00 48.66 113 SER A C 1
ATOM 867 O O . SER A 1 113 ? 30.419 -10.745 -30.099 1.00 48.66 113 SER A O 1
ATOM 869 N N . PHE A 1 114 ? 30.543 -12.396 -31.614 1.00 50.00 114 PHE A N 1
ATOM 870 C CA . PHE A 1 114 ? 29.720 -13.401 -30.922 1.00 50.00 114 PHE A CA 1
ATOM 871 C C . PHE A 1 114 ? 30.514 -14.262 -29.912 1.00 50.00 114 PHE A C 1
ATOM 873 O O . PHE A 1 114 ? 29.920 -14.953 -29.098 1.00 50.00 114 PHE A O 1
ATOM 880 N N . PHE A 1 115 ? 31.854 -14.217 -29.923 1.00 50.81 115 PHE A N 1
ATOM 881 C CA . PHE A 1 115 ? 32.704 -15.078 -29.074 1.00 50.81 115 PHE A CA 1
ATOM 882 C C . PHE A 1 115 ? 33.403 -14.358 -27.910 1.00 50.81 115 PHE A C 1
ATOM 884 O O . PHE A 1 115 ? 34.060 -15.004 -27.100 1.00 50.81 115 PHE A O 1
ATOM 891 N N . LYS A 1 116 ? 33.249 -13.033 -27.779 1.00 51.47 116 LYS A N 1
ATOM 892 C CA . LYS A 1 116 ? 33.818 -12.265 -26.655 1.00 51.47 116 LYS A CA 1
ATOM 893 C C . LYS A 1 116 ? 32.829 -12.075 -25.489 1.00 51.47 116 LYS A C 1
ATOM 895 O O . LYS A 1 116 ? 33.194 -11.488 -24.476 1.00 51.47 116 LYS A O 1
ATOM 900 N N . ASN A 1 117 ? 31.606 -12.602 -25.618 1.00 48.53 117 ASN A N 1
ATOM 901 C CA . ASN A 1 117 ? 30.454 -12.111 -24.859 1.00 48.53 117 ASN A CA 1
ATOM 902 C C . ASN A 1 117 ? 29.996 -12.995 -23.701 1.00 48.53 117 ASN A C 1
ATOM 904 O O . ASN A 1 117 ? 29.123 -12.560 -22.975 1.00 48.53 117 ASN A O 1
ATOM 908 N N . LEU A 1 118 ? 30.617 -14.143 -23.410 1.00 53.38 118 LEU A N 1
ATOM 909 C CA . LEU A 1 118 ? 30.182 -14.951 -22.255 1.00 53.38 118 LEU A CA 1
ATOM 910 C C . LEU A 1 118 ? 30.327 -14.201 -20.907 1.00 53.38 118 LEU A C 1
ATOM 912 O O . LEU A 1 118 ? 29.591 -14.467 -19.963 1.00 53.38 118 LEU A O 1
ATOM 916 N N . TRP A 1 119 ? 31.241 -13.223 -20.829 1.00 52.16 119 TRP A N 1
ATOM 917 C CA . TRP A 1 119 ? 31.379 -12.306 -19.686 1.00 52.16 119 TRP A CA 1
ATOM 918 C C . TRP A 1 119 ? 30.545 -11.018 -19.830 1.00 52.16 119 TRP A C 1
ATOM 920 O O . TRP A 1 119 ? 30.231 -10.381 -18.828 1.00 52.16 119 TRP A O 1
ATOM 930 N N . GLU A 1 120 ? 30.160 -10.632 -21.052 1.00 51.19 120 GLU A N 1
ATOM 931 C CA . GLU A 1 120 ? 29.227 -9.522 -21.304 1.00 51.19 120 GLU A CA 1
ATOM 932 C C . GLU A 1 120 ? 27.757 -9.953 -21.235 1.00 51.19 120 GLU A C 1
ATOM 934 O O . GLU A 1 120 ? 26.898 -9.102 -21.063 1.00 51.19 120 GLU A O 1
ATOM 939 N N . ASP A 1 121 ? 27.448 -11.247 -21.268 1.00 47.03 121 ASP A N 1
ATOM 940 C CA . ASP A 1 121 ? 26.109 -11.793 -21.036 1.00 47.03 121 ASP A CA 1
ATOM 941 C C . ASP A 1 121 ? 25.683 -11.638 -19.559 1.00 47.03 121 ASP A C 1
ATOM 943 O O . ASP A 1 121 ? 24.495 -11.687 -19.243 1.00 47.03 121 ASP A O 1
ATOM 947 N N . LEU A 1 122 ? 26.620 -11.301 -18.656 1.00 48.16 122 LEU A N 1
ATOM 948 C CA . LEU A 1 122 ? 26.313 -10.725 -17.336 1.00 48.16 122 LEU A CA 1
ATOM 949 C C . LEU A 1 122 ? 25.795 -9.266 -17.399 1.00 48.16 122 LEU A C 1
ATOM 951 O O . LEU A 1 122 ? 25.327 -8.755 -16.383 1.00 48.16 122 LEU A O 1
ATOM 955 N N . LYS A 1 123 ? 25.852 -8.591 -18.562 1.00 48.59 123 LYS A N 1
ATOM 956 C CA . LYS A 1 123 ? 25.221 -7.281 -18.847 1.00 48.59 123 LYS A CA 1
ATOM 957 C C . LYS A 1 123 ? 23.779 -7.407 -19.356 1.00 48.59 123 LYS A C 1
ATOM 959 O O . LYS A 1 123 ? 23.202 -6.409 -19.794 1.00 48.59 123 LYS A O 1
ATOM 964 N N . TYR A 1 124 ? 23.160 -8.589 -19.304 1.00 52.53 124 TYR A N 1
ATOM 965 C CA . TYR A 1 124 ? 21.698 -8.644 -19.355 1.00 52.53 124 TYR A CA 1
ATOM 966 C C . TYR A 1 124 ? 21.138 -7.778 -18.216 1.00 52.53 124 TYR A C 1
ATOM 968 O O . TYR A 1 124 ? 21.724 -7.786 -17.128 1.00 52.53 124 TYR A O 1
ATOM 976 N N . PRO A 1 125 ? 20.046 -7.004 -18.418 1.00 57.09 125 PRO A N 1
ATOM 977 C CA . PRO A 1 125 ? 19.419 -6.316 -17.299 1.00 57.09 125 PRO A CA 1
ATOM 978 C C . PRO A 1 125 ? 19.208 -7.357 -16.190 1.00 57.09 125 PRO A C 1
ATOM 980 O O . PRO A 1 125 ? 18.637 -8.409 -16.486 1.00 57.09 125 PRO A O 1
ATOM 983 N N . PRO A 1 126 ? 19.718 -7.117 -14.963 1.00 71.00 126 PRO A N 1
ATOM 984 C CA . PRO A 1 126 ? 19.646 -8.102 -13.892 1.00 71.00 126 PRO A CA 1
ATOM 985 C C . PRO A 1 126 ? 18.215 -8.613 -13.773 1.00 71.00 126 PRO A C 1
ATOM 987 O O . PRO A 1 126 ? 17.291 -7.817 -13.943 1.00 71.00 126 PRO A O 1
ATOM 990 N N . ILE A 1 127 ? 18.009 -9.900 -13.482 1.00 72.75 127 ILE A N 1
ATOM 991 C CA . ILE A 1 127 ? 16.658 -10.486 -13.399 1.00 72.75 127 ILE A CA 1
ATOM 992 C C . ILE A 1 127 ? 15.714 -9.623 -12.546 1.00 72.75 127 ILE A C 1
ATOM 994 O O . ILE A 1 127 ? 14.580 -9.376 -12.936 1.00 72.75 127 ILE A O 1
ATOM 998 N N . LEU A 1 128 ? 16.239 -9.027 -11.474 1.00 68.62 128 LEU A N 1
ATOM 999 C CA . LEU A 1 128 ? 15.540 -8.076 -10.610 1.00 68.62 128 LEU A CA 1
ATOM 1000 C C . LEU A 1 128 ? 15.039 -6.822 -11.347 1.00 68.62 128 LEU A C 1
ATOM 1002 O O . LEU A 1 128 ? 13.918 -6.379 -11.125 1.00 68.62 128 LEU A O 1
ATOM 1006 N N . LYS A 1 129 ? 15.836 -6.262 -12.263 1.00 67.94 129 LYS A N 1
ATOM 1007 C CA . LYS A 1 129 ? 15.457 -5.114 -13.101 1.00 67.94 129 LYS A CA 1
ATOM 1008 C C . LYS A 1 129 ? 14.373 -5.487 -14.112 1.00 67.94 129 LYS A C 1
ATOM 1010 O O . LYS A 1 129 ? 13.502 -4.669 -14.393 1.00 67.94 129 LYS A O 1
ATOM 1015 N N . ILE A 1 130 ? 14.422 -6.699 -14.667 1.00 73.31 130 ILE A N 1
ATOM 1016 C CA . ILE A 1 130 ? 13.380 -7.200 -15.575 1.00 73.31 130 ILE A CA 1
ATOM 1017 C C . ILE A 1 130 ? 12.080 -7.423 -14.799 1.00 73.31 130 ILE A C 1
ATOM 1019 O O . ILE A 1 130 ? 11.033 -6.948 -15.228 1.00 73.31 130 ILE A O 1
ATOM 1023 N N . MET A 1 131 ? 12.158 -8.079 -13.640 1.00 74.38 131 MET A N 1
ATOM 1024 C CA . MET A 1 131 ? 11.014 -8.324 -12.762 1.00 74.38 131 MET A CA 1
ATOM 1025 C C . MET A 1 131 ? 10.358 -7.018 -12.312 1.00 74.38 131 MET A C 1
ATOM 1027 O O . MET A 1 131 ? 9.165 -6.841 -12.528 1.00 74.38 131 MET A O 1
ATOM 1031 N N . GLY A 1 132 ? 11.131 -6.062 -11.782 1.00 72.94 132 GLY A N 1
ATOM 1032 C CA . GLY A 1 132 ? 10.593 -4.763 -11.363 1.00 72.94 132 GLY A CA 1
ATOM 1033 C C . GLY A 1 132 ? 9.892 -4.012 -12.502 1.00 72.94 132 GLY A C 1
ATOM 1034 O O . GLY A 1 132 ? 8.853 -3.386 -12.296 1.00 72.94 132 GLY A O 1
ATOM 1035 N N . ARG A 1 133 ? 10.400 -4.133 -13.736 1.00 73.12 133 ARG A N 1
ATOM 1036 C CA . ARG A 1 133 ? 9.747 -3.562 -14.924 1.00 73.12 133 ARG A CA 1
ATOM 1037 C C . ARG A 1 133 ? 8.469 -4.280 -15.320 1.00 73.12 133 ARG A C 1
ATOM 1039 O O . ARG A 1 133 ? 7.504 -3.604 -15.656 1.00 73.12 133 ARG A O 1
ATOM 1046 N N . ALA A 1 134 ? 8.461 -5.611 -15.306 1.00 76.75 134 ALA A N 1
ATOM 1047 C CA . ALA A 1 134 ? 7.259 -6.393 -15.580 1.00 76.75 134 ALA A CA 1
ATOM 1048 C C . ALA A 1 134 ? 6.135 -6.012 -14.605 1.00 76.75 134 ALA A C 1
ATOM 1050 O O . ALA A 1 134 ? 5.049 -5.670 -15.062 1.00 76.75 134 ALA A O 1
ATOM 1051 N N . ILE A 1 135 ? 6.444 -5.927 -13.304 1.00 76.88 135 ILE A N 1
ATOM 1052 C CA . ILE A 1 135 ? 5.492 -5.492 -12.270 1.00 76.88 135 ILE A CA 1
ATOM 1053 C C . ILE A 1 135 ? 4.993 -4.067 -12.553 1.00 76.88 135 ILE A C 1
ATOM 1055 O O . ILE A 1 135 ? 3.795 -3.805 -12.523 1.00 76.88 135 ILE A O 1
ATOM 1059 N N . THR A 1 136 ? 5.891 -3.138 -12.905 1.00 76.94 136 THR A N 1
ATOM 1060 C CA . THR A 1 136 ? 5.499 -1.752 -13.226 1.00 76.94 136 THR A CA 1
ATOM 1061 C C . THR A 1 136 ? 4.585 -1.676 -14.458 1.00 76.94 136 THR A C 1
ATOM 1063 O O . THR A 1 136 ? 3.623 -0.908 -14.474 1.00 76.94 136 THR A O 1
ATOM 1066 N N . LEU A 1 137 ? 4.877 -2.445 -15.513 1.00 75.44 137 LEU A N 1
ATOM 1067 C CA . LEU A 1 137 ? 4.062 -2.494 -16.732 1.00 75.44 137 LEU A CA 1
ATOM 1068 C C . LEU A 1 137 ? 2.678 -3.082 -16.461 1.00 75.44 137 LEU A C 1
ATOM 1070 O O . LEU A 1 137 ? 1.682 -2.498 -16.881 1.00 75.44 137 LEU A O 1
ATOM 1074 N N . GLU A 1 138 ? 2.617 -4.192 -15.731 1.00 74.38 138 GLU A N 1
ATOM 1075 C CA . GLU A 1 138 ? 1.365 -4.806 -15.296 1.00 74.38 138 GLU A CA 1
ATOM 1076 C C . GLU A 1 138 ? 0.533 -3.826 -14.460 1.00 74.38 138 GLU A C 1
ATOM 1078 O O . GLU A 1 138 ? -0.626 -3.560 -14.787 1.00 74.38 138 GLU A O 1
ATOM 1083 N N . GLY A 1 139 ? 1.155 -3.176 -13.471 1.00 74.56 139 GLY A N 1
ATOM 1084 C CA . GLY A 1 139 ? 0.516 -2.147 -12.657 1.00 74.56 139 GLY A CA 1
ATOM 1085 C C . GLY A 1 139 ? -0.065 -1.000 -13.490 1.00 74.56 139 GLY A C 1
ATOM 1086 O O . GLY A 1 139 ? -1.176 -0.539 -13.210 1.00 74.56 139 GLY A O 1
ATOM 1087 N N . ARG A 1 140 ? 0.620 -0.562 -14.558 1.00 74.81 140 ARG A N 1
ATOM 1088 C CA . ARG A 1 140 ? 0.110 0.464 -15.491 1.00 74.81 140 ARG A CA 1
ATOM 1089 C C . ARG A 1 140 ? -1.099 -0.013 -16.288 1.00 74.81 140 ARG A C 1
ATOM 1091 O O . ARG A 1 140 ? -2.052 0.752 -16.429 1.00 74.81 140 ARG A O 1
ATOM 1098 N N . GLU A 1 141 ? -1.077 -1.230 -16.823 1.00 73.38 141 GLU A N 1
ATOM 1099 C CA . GLU A 1 141 ? -2.210 -1.759 -17.592 1.00 73.38 141 GLU A CA 1
ATOM 1100 C C . GLU A 1 141 ? -3.437 -1.960 -16.696 1.00 73.38 141 GLU A C 1
ATOM 1102 O O . GLU A 1 141 ? -4.531 -1.515 -17.049 1.00 73.38 141 GLU A O 1
ATOM 1107 N N . ILE A 1 142 ? -3.249 -2.491 -15.483 1.00 74.12 142 ILE A N 1
ATOM 1108 C CA . ILE A 1 142 ? -4.309 -2.578 -14.468 1.00 74.12 142 ILE A CA 1
ATOM 1109 C C . ILE A 1 142 ? -4.866 -1.183 -14.155 1.00 74.12 142 ILE A C 1
ATOM 1111 O O . ILE A 1 142 ? -6.081 -0.991 -14.107 1.00 74.12 142 ILE A O 1
ATOM 1115 N N . THR A 1 143 ? -3.993 -0.188 -13.999 1.00 76.50 143 THR A N 1
ATOM 1116 C CA . THR A 1 143 ? -4.398 1.199 -13.732 1.00 76.50 143 THR A CA 1
ATOM 1117 C C . THR A 1 143 ? -5.213 1.790 -14.884 1.00 76.50 143 THR A C 1
ATOM 1119 O O . THR A 1 143 ? -6.228 2.437 -14.636 1.00 76.50 143 THR A O 1
ATOM 1122 N N . LYS A 1 144 ? -4.830 1.546 -16.146 1.00 76.50 144 LYS A N 1
ATOM 1123 C CA . LYS A 1 144 ? -5.600 1.988 -17.323 1.00 76.50 144 LYS A CA 1
ATOM 1124 C C . LYS A 1 144 ? -6.990 1.360 -17.355 1.00 76.50 144 LYS A C 1
ATOM 1126 O O . LYS A 1 144 ? -7.959 2.081 -17.556 1.00 76.50 144 LYS A O 1
ATOM 1131 N N . LEU A 1 145 ? -7.084 0.050 -17.114 1.00 77.56 145 LEU A N 1
ATOM 1132 C CA . LEU A 1 145 ? -8.359 -0.678 -17.084 1.00 77.56 145 LEU A CA 1
ATOM 1133 C C . LEU A 1 145 ? -9.277 -0.208 -15.952 1.00 77.56 145 LEU A C 1
ATOM 1135 O O . LEU A 1 145 ? -10.498 -0.256 -16.074 1.00 77.56 145 LEU A O 1
ATOM 1139 N N . ARG A 1 146 ? -8.694 0.235 -14.836 1.00 79.06 146 ARG A N 1
ATOM 1140 C CA . ARG A 1 146 ? -9.438 0.708 -13.665 1.00 79.06 146 ARG A CA 1
ATOM 1141 C C . ARG A 1 146 ? -9.729 2.203 -13.694 1.00 79.06 146 ARG A C 1
ATOM 1143 O O . ARG A 1 146 ? -10.545 2.652 -12.899 1.00 79.06 146 ARG A O 1
ATOM 1150 N N . LYS A 1 147 ? -9.114 2.968 -14.598 1.00 79.19 147 LYS A N 1
ATOM 1151 C CA . LYS A 1 147 ? -9.247 4.429 -14.658 1.00 79.19 147 LYS A CA 1
ATOM 1152 C C . LYS A 1 147 ? -10.707 4.882 -14.718 1.00 79.19 147 LYS A C 1
ATOM 1154 O O . LYS A 1 147 ? -11.067 5.808 -14.004 1.00 79.19 147 LYS A O 1
ATOM 1159 N N . ASP A 1 148 ? -11.535 4.185 -15.492 1.00 81.62 148 ASP A N 1
ATOM 1160 C CA . ASP A 1 148 ? -12.953 4.523 -15.678 1.00 81.62 148 ASP A CA 1
ATOM 1161 C C . ASP A 1 148 ? -13.823 4.218 -14.445 1.00 81.62 148 ASP A C 1
ATOM 1163 O O . ASP A 1 148 ? -14.968 4.654 -14.376 1.00 81.62 148 ASP A O 1
ATOM 1167 N N . LYS A 1 149 ? -13.294 3.477 -13.461 1.00 84.25 149 LYS A N 1
ATOM 1168 C CA . LYS A 1 149 ? -13.962 3.227 -12.173 1.00 84.25 149 LYS A CA 1
ATOM 1169 C C . LYS A 1 149 ? -13.667 4.306 -11.125 1.00 84.25 149 LYS A C 1
ATOM 1171 O O . LYS A 1 149 ? -14.306 4.324 -10.075 1.00 84.25 149 LYS A O 1
ATOM 1176 N N . MET A 1 150 ? -12.697 5.182 -11.391 1.00 85.12 150 MET A N 1
ATOM 1177 C CA . MET A 1 150 ? -12.352 6.299 -10.511 1.00 85.12 150 MET A CA 1
ATOM 1178 C C . MET A 1 150 ? -13.173 7.525 -10.903 1.00 85.12 150 MET A C 1
ATOM 1180 O O . MET A 1 150 ? -13.283 7.833 -12.088 1.00 85.12 150 MET A O 1
ATOM 1184 N N . ASP A 1 151 ? -13.676 8.274 -9.923 1.00 91.25 151 ASP A N 1
ATOM 1185 C CA . ASP A 1 151 ? -14.393 9.526 -10.203 1.00 91.25 151 ASP A CA 1
ATOM 1186 C C . ASP A 1 151 ? -13.430 10.636 -10.636 1.00 91.25 151 ASP A C 1
ATOM 1188 O O . ASP A 1 151 ? -13.750 11.470 -11.483 1.00 91.25 151 ASP A O 1
ATOM 1192 N N . LEU A 1 152 ? -12.221 10.641 -10.066 1.00 92.06 152 LEU A N 1
ATOM 1193 C CA . LEU A 1 152 ? -11.158 11.560 -10.442 1.00 92.06 152 LEU A CA 1
ATOM 1194 C C . LEU A 1 152 ? -9.808 10.838 -10.466 1.00 92.06 152 LEU A C 1
ATOM 1196 O O . LEU A 1 152 ? -9.433 10.143 -9.524 1.00 92.06 152 LEU A O 1
ATOM 1200 N N . PHE A 1 153 ? -9.055 11.033 -11.550 1.00 89.88 153 PHE A N 1
ATOM 1201 C CA . PHE A 1 153 ? -7.753 10.406 -11.759 1.00 89.88 153 PHE A CA 1
ATOM 1202 C C . PHE A 1 153 ? -6.690 11.461 -12.080 1.00 89.88 153 PHE A C 1
ATOM 1204 O O . PHE A 1 153 ? -6.670 12.027 -13.176 1.00 89.88 153 PHE A O 1
ATOM 1211 N N . ILE A 1 154 ? -5.794 11.716 -11.129 1.00 90.44 154 ILE A N 1
ATOM 1212 C CA . ILE A 1 154 ? -4.696 12.676 -11.264 1.00 90.44 154 ILE A CA 1
ATOM 1213 C C . ILE A 1 154 ? -3.440 11.935 -11.725 1.00 90.44 154 ILE A C 1
ATOM 1215 O O . ILE A 1 154 ? -3.005 10.985 -11.082 1.00 90.44 154 ILE A O 1
ATOM 1219 N N . ASN A 1 155 ? -2.830 12.396 -12.818 1.00 87.88 155 ASN A N 1
ATOM 1220 C CA . ASN A 1 155 ? -1.486 11.974 -13.217 1.00 87.88 155 ASN A CA 1
ATOM 1221 C C . ASN A 1 155 ? -0.487 13.029 -12.761 1.00 87.88 155 ASN A C 1
ATOM 1223 O O . ASN A 1 155 ? -0.560 14.169 -13.218 1.00 87.88 155 ASN A O 1
ATOM 1227 N N . LEU A 1 156 ? 0.430 12.654 -11.872 1.00 86.81 156 LEU A N 1
ATOM 1228 C CA . LEU A 1 156 ? 1.514 13.541 -11.475 1.00 86.81 156 LEU A CA 1
ATOM 1229 C C . LEU A 1 156 ? 2.677 13.399 -12.458 1.00 86.81 156 LEU A C 1
ATOM 1231 O O . LEU A 1 156 ? 3.152 12.294 -12.712 1.00 86.81 156 LEU A O 1
ATOM 1235 N N . HIS A 1 157 ? 3.129 14.530 -12.997 1.00 82.06 157 HIS A N 1
ATOM 1236 C CA . HIS A 1 157 ? 4.334 14.605 -13.816 1.00 82.06 157 HIS A CA 1
ATOM 1237 C C . HIS A 1 157 ? 5.555 14.453 -12.915 1.00 82.06 157 HIS A C 1
ATOM 1239 O O . HIS A 1 157 ? 5.964 15.395 -12.238 1.00 82.06 157 HIS A O 1
ATOM 1245 N N . ILE A 1 158 ? 6.087 13.236 -12.866 1.00 81.56 158 ILE A N 1
ATOM 1246 C CA . ILE A 1 158 ? 7.228 12.877 -12.020 1.00 81.56 158 ILE A CA 1
ATOM 1247 C C . ILE A 1 158 ? 8.495 12.595 -12.828 1.00 81.56 158 ILE A C 1
ATOM 1249 O O . ILE A 1 158 ? 9.520 12.259 -12.249 1.00 81.56 158 ILE A O 1
ATOM 1253 N N . GLU A 1 159 ? 8.442 12.730 -14.155 1.00 73.81 159 GLU A N 1
ATOM 1254 C CA . GLU A 1 159 ? 9.559 12.425 -15.054 1.00 73.81 159 GLU A CA 1
ATOM 1255 C C . GLU A 1 159 ? 10.816 13.268 -14.771 1.00 73.81 159 GLU A C 1
ATOM 1257 O O . GLU A 1 159 ? 11.929 12.831 -15.052 1.00 73.81 159 GLU A O 1
ATOM 1262 N N . GLU A 1 160 ? 10.654 14.453 -14.181 1.00 73.31 160 GLU A N 1
ATOM 1263 C CA . GLU A 1 160 ? 11.760 15.341 -13.799 1.00 73.31 160 GLU A CA 1
ATOM 1264 C C . GLU A 1 160 ? 12.474 14.896 -12.508 1.00 73.31 160 GLU A C 1
ATOM 1266 O O . GLU A 1 160 ? 13.604 15.312 -12.242 1.00 73.31 160 GLU A O 1
ATOM 1271 N N . PHE A 1 161 ? 11.852 14.022 -11.710 1.00 70.38 161 PHE A N 1
ATOM 1272 C CA . PHE A 1 161 ? 12.433 13.488 -10.483 1.00 70.38 161 PHE A CA 1
ATOM 1273 C C . PHE A 1 161 ? 13.145 12.173 -10.809 1.00 70.38 161 PHE A C 1
ATOM 1275 O O . PHE A 1 161 ? 12.525 11.135 -11.011 1.00 70.38 161 PHE A O 1
ATOM 1282 N N . SER A 1 162 ? 14.474 12.220 -10.904 1.00 50.78 162 SER A N 1
ATOM 1283 C CA . SER A 1 162 ? 15.293 11.023 -11.133 1.00 50.78 162 SER A CA 1
ATOM 1284 C C . SER A 1 162 ? 15.426 10.215 -9.833 1.00 50.78 162 SER A C 1
ATOM 1286 O O . SER A 1 162 ? 15.909 10.761 -8.840 1.00 50.78 162 SER A O 1
ATOM 1288 N N . PHE A 1 163 ? 15.042 8.934 -9.844 1.00 52.66 163 PHE A N 1
ATOM 1289 C CA . PHE A 1 163 ? 15.295 7.951 -8.773 1.00 52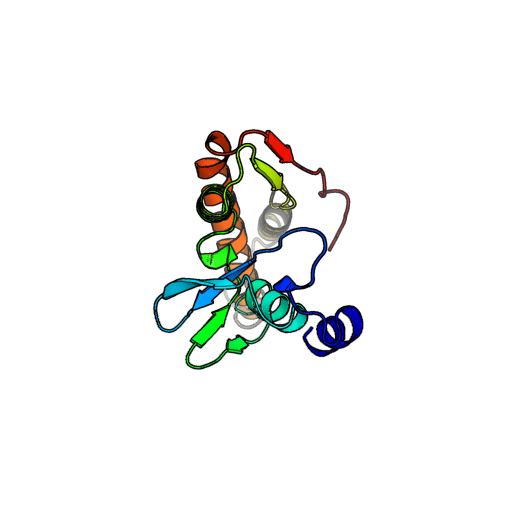.66 163 PHE A CA 1
ATOM 1290 C C . PHE A 1 163 ? 16.081 6.749 -9.300 1.00 52.66 163 PHE A C 1
ATOM 1292 O O . PHE A 1 163 ? 15.834 6.335 -10.458 1.00 52.66 163 PHE A O 1
#

Secondary structure (DSSP, 8-state):
-HHHHHHHHTT-BGGG-SS---EEEEETTT-SEEEE-SSBHHHHHHHHT--TTTSPPEEETTEEEEETHHHHSS-HHHHHHTT-SS-EEEE-S-SS-HHHHHHHHHHTT----SSS-TTTGGGSPPHHHHHHHHHHHHHHHHHHHHGGG-SEEEEP--TTS--